Protein AF-A0A229H316-F1 (afdb_monomer_lite)

Foldseek 3Di:
DVVVVVVVVVCVVVVVVVVVVLVVLQVVLLVVLVVLVVVQCVVAVPHDRDQDLVNLVSLLVSVVSHDP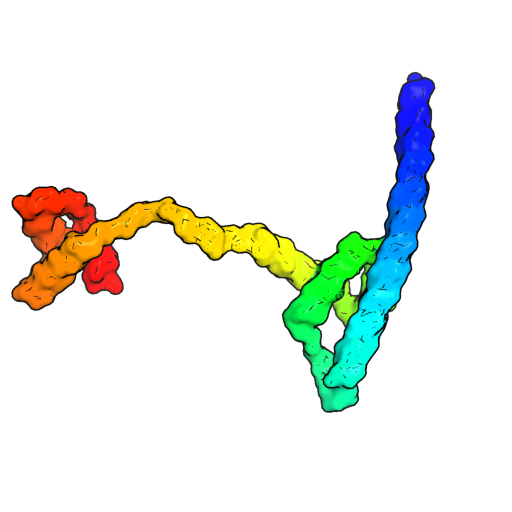VCCVVRHPDDPVSSVVSVVVVVCVVVPCVVVVPPDDPPPDPPVVLVVLVVCCVVCVPDQLVRSCVVCVVVVNNDDSVSSVVSVD

Sequence (152 aa):
MVVSLLYRMTRCLLSVPAVLLRRDTSKEAELLVLRHENAVLRRQLRGRVRYEPADRFWFASLSSLIPRRRWAKVFPITPSTLLAWHRRLVARRWDYSRRRRGPGRPPTQAAIKKLVLRLARENSRWGHRRIQGELARLGQPIAASTVWQILH

pLDDT: mean 81.48, std 11.04, range [54.44, 93.94]

Structure (mmCIF, N/CA/C/O backbone):
data_AF-A0A229H316-F1
#
_entry.id   AF-A0A229H316-F1
#
loop_
_atom_site.group_PDB
_atom_site.id
_atom_site.type_symbol
_atom_site.label_atom_id
_atom_site.label_alt_id
_atom_site.label_comp_id
_atom_site.label_asym_id
_atom_site.label_entity_id
_atom_site.label_seq_id
_atom_site.pdbx_PDB_ins_code
_atom_site.Cartn_x
_atom_site.Cartn_y
_atom_site.Cartn_z
_atom_site.occupancy
_atom_site.B_iso_or_equiv
_atom_site.auth_seq_id
_atom_site.auth_comp_id
_atom_site.auth_asym_id
_atom_site.auth_atom_id
_atom_site.pdbx_PDB_model_num
ATOM 1 N N . MET A 1 1 ? -22.997 0.561 -44.929 1.00 59.53 1 MET A N 1
ATOM 2 C CA . MET A 1 1 ? -21.579 0.125 -45.024 1.00 59.53 1 MET A CA 1
ATOM 3 C C . MET A 1 1 ? -20.573 1.281 -44.960 1.00 59.53 1 MET A C 1
ATOM 5 O O . MET A 1 1 ? -19.568 1.144 -44.273 1.00 59.53 1 MET A O 1
ATOM 9 N N . VAL A 1 2 ? -20.853 2.434 -45.582 1.00 61.44 2 VAL A N 1
ATOM 10 C CA . VAL A 1 2 ? -19.960 3.616 -45.622 1.00 61.44 2 VAL A CA 1
ATOM 11 C C . VAL A 1 2 ? -19.609 4.181 -44.232 1.00 61.44 2 VAL A C 1
ATOM 13 O O . VAL A 1 2 ? -18.447 4.459 -43.953 1.00 61.44 2 VAL A O 1
ATOM 16 N N . VAL A 1 3 ? -20.575 4.245 -43.309 1.00 63.94 3 VAL A N 1
ATOM 17 C CA . VAL A 1 3 ? -20.363 4.747 -41.933 1.00 63.94 3 VAL A CA 1
ATOM 18 C C . VAL A 1 3 ? -19.418 3.852 -41.114 1.00 63.94 3 VAL A C 1
ATOM 20 O O . VAL A 1 3 ? -18.607 4.344 -40.335 1.00 63.94 3 VAL A O 1
ATOM 23 N N . SER A 1 4 ? -19.455 2.533 -41.330 1.00 54.44 4 SER A N 1
ATOM 24 C CA . SER A 1 4 ? -18.565 1.581 -40.645 1.00 54.44 4 SER A CA 1
ATOM 25 C C . SER A 1 4 ? -17.122 1.683 -41.154 1.00 54.44 4 SER A C 1
ATOM 27 O O . SER A 1 4 ? -16.182 1.619 -40.363 1.00 54.44 4 SER A O 1
ATOM 29 N N . LEU A 1 5 ? -16.941 1.925 -42.457 1.00 74.06 5 LEU A N 1
ATOM 30 C CA . LEU A 1 5 ? -15.632 2.186 -43.060 1.00 74.06 5 LEU A CA 1
ATOM 31 C C . LEU A 1 5 ? -15.043 3.514 -42.570 1.00 74.06 5 LEU A C 1
ATOM 33 O O . LEU A 1 5 ? -13.890 3.534 -42.149 1.00 74.06 5 LEU A O 1
ATOM 37 N N . LEU A 1 6 ? -15.842 4.583 -42.519 1.00 76.31 6 LEU A N 1
ATOM 38 C CA . LEU A 1 6 ? -15.445 5.878 -41.950 1.00 76.31 6 LEU A CA 1
ATOM 39 C C . LEU A 1 6 ? -15.045 5.766 -40.474 1.00 76.31 6 LEU A C 1
ATOM 41 O O . LEU A 1 6 ? -14.011 6.296 -40.068 1.00 76.31 6 LEU A O 1
ATOM 45 N N . TYR A 1 7 ? -15.800 5.011 -39.675 1.00 74.56 7 TYR A N 1
ATOM 46 C CA . TYR A 1 7 ? -15.460 4.744 -38.277 1.00 74.56 7 TYR A CA 1
ATOM 47 C C . TYR A 1 7 ? -14.165 3.922 -38.133 1.00 74.56 7 TYR A C 1
ATOM 49 O O . TYR A 1 7 ? -13.325 4.197 -37.276 1.00 74.56 7 TYR A O 1
ATOM 57 N N . ARG A 1 8 ? -13.952 2.922 -38.997 1.00 72.19 8 ARG A N 1
ATOM 58 C CA . ARG A 1 8 ? -12.738 2.090 -38.974 1.00 72.19 8 ARG A CA 1
ATOM 59 C C . ARG A 1 8 ? -11.505 2.869 -39.435 1.00 72.19 8 ARG A C 1
ATOM 61 O O . ARG A 1 8 ? -10.444 2.706 -38.840 1.00 72.19 8 ARG A O 1
ATOM 68 N N . MET A 1 9 ? -11.657 3.746 -40.428 1.00 74.12 9 MET A N 1
ATOM 69 C CA . MET A 1 9 ? -10.598 4.630 -40.919 1.00 74.12 9 MET A CA 1
ATOM 70 C C . MET A 1 9 ? -10.224 5.681 -39.882 1.00 74.12 9 MET A C 1
ATOM 72 O O . MET A 1 9 ? -9.052 5.788 -39.546 1.00 74.12 9 MET A O 1
ATOM 76 N N . THR A 1 10 ? -11.196 6.377 -39.293 1.00 72.62 10 THR A N 1
ATOM 77 C CA . THR A 1 10 ? -10.937 7.354 -38.218 1.00 72.62 10 THR A CA 1
ATOM 78 C C . THR A 1 10 ? -10.281 6.696 -37.003 1.00 72.62 10 THR A C 1
ATOM 80 O O . THR A 1 10 ? -9.304 7.218 -36.469 1.00 72.62 10 THR A O 1
ATOM 83 N N . ARG A 1 11 ? -10.717 5.490 -36.617 1.00 70.38 11 ARG A N 1
ATOM 84 C CA . ARG A 1 11 ? -10.071 4.706 -35.556 1.00 70.38 11 ARG A CA 1
ATOM 85 C C . ARG A 1 11 ? -8.651 4.260 -35.924 1.00 70.38 11 ARG A C 1
ATOM 87 O O . ARG A 1 11 ? -7.777 4.316 -35.065 1.00 70.38 11 ARG A O 1
ATOM 94 N N . CYS A 1 12 ? -8.394 3.844 -37.166 1.00 66.88 12 CYS A N 1
ATOM 95 C CA . CYS A 1 12 ? -7.045 3.511 -37.639 1.00 66.88 12 CYS A CA 1
ATOM 96 C C . CYS A 1 12 ? -6.130 4.743 -37.631 1.00 66.88 12 CYS A C 1
ATOM 98 O O . CYS A 1 12 ? -5.054 4.685 -37.032 1.00 66.88 12 CYS A O 1
ATOM 100 N N . LEU A 1 13 ? -6.597 5.858 -38.196 1.00 67.19 13 LEU A N 1
ATOM 101 C CA . LEU A 1 13 ? -5.898 7.144 -38.248 1.00 67.19 13 LEU A CA 1
ATOM 102 C C . LEU A 1 13 ? -5.559 7.689 -36.856 1.00 67.19 13 LEU A C 1
ATOM 104 O O . LEU A 1 13 ? -4.469 8.215 -36.676 1.00 67.19 13 LEU A O 1
ATOM 108 N N . LEU A 1 14 ? -6.428 7.501 -35.857 1.00 60.66 14 LEU A N 1
ATOM 109 C CA . LEU A 1 14 ? -6.153 7.884 -34.464 1.00 60.66 14 LEU A CA 1
ATOM 110 C C . LEU A 1 14 ? -5.287 6.859 -33.710 1.00 60.66 14 LEU A C 1
ATOM 112 O O . LEU A 1 14 ? -4.520 7.222 -32.817 1.00 60.66 14 LEU A O 1
ATOM 116 N N . SER A 1 15 ? -5.372 5.571 -34.057 1.00 58.22 15 SER A N 1
ATOM 117 C CA . SER A 1 15 ? -4.625 4.510 -33.365 1.00 58.22 15 SER A CA 1
ATOM 118 C C . SER A 1 15 ? -3.130 4.497 -33.689 1.00 58.22 15 SER A C 1
ATOM 120 O O . SER A 1 15 ? -2.321 4.171 -32.821 1.00 58.22 15 SER A O 1
ATOM 122 N N . VAL A 1 16 ? -2.743 4.867 -34.912 1.00 59.66 16 VAL A N 1
ATOM 123 C CA . VAL A 1 16 ? -1.344 4.823 -35.363 1.00 59.66 16 VAL A CA 1
ATOM 124 C C . VAL A 1 16 ? -0.473 5.861 -34.628 1.00 59.66 16 VAL A C 1
ATOM 126 O O . VAL A 1 16 ? 0.551 5.455 -34.069 1.00 59.66 16 VAL A O 1
ATOM 129 N N . PRO A 1 17 ? -0.884 7.140 -34.485 1.00 57.59 17 PRO A N 1
ATOM 130 C CA . PRO A 1 17 ? -0.188 8.125 -33.657 1.00 57.59 17 PRO A CA 1
ATOM 131 C C . PRO A 1 17 ? -0.169 7.739 -32.177 1.00 57.59 17 PRO A C 1
ATOM 133 O O . PRO A 1 17 ? 0.876 7.817 -31.541 1.00 57.59 17 PRO A O 1
ATOM 136 N N . ALA A 1 18 ? -1.279 7.233 -31.626 1.00 56.78 18 ALA A N 1
ATOM 137 C CA . ALA A 1 18 ? -1.335 6.796 -30.228 1.00 56.78 18 ALA A CA 1
ATOM 138 C C . ALA A 1 18 ? -0.362 5.636 -29.932 1.00 56.78 18 ALA A C 1
ATOM 140 O O . ALA A 1 18 ? 0.192 5.541 -28.838 1.00 56.78 18 ALA A O 1
ATOM 141 N N . VAL A 1 19 ? -0.107 4.763 -30.912 1.00 59.59 19 VAL A N 1
ATOM 142 C CA . VAL A 1 19 ? 0.908 3.703 -30.817 1.00 59.59 19 VAL A CA 1
ATOM 143 C C . VAL A 1 19 ? 2.328 4.250 -31.015 1.00 59.59 19 VAL A C 1
ATOM 145 O O . VAL A 1 19 ? 3.253 3.714 -30.404 1.00 59.59 19 VAL A O 1
ATOM 148 N N . LEU A 1 20 ? 2.517 5.303 -31.815 1.00 57.56 20 LEU A N 1
ATOM 149 C CA . LEU A 1 20 ? 3.806 5.976 -32.043 1.00 57.56 20 LEU A CA 1
ATOM 150 C C . LEU A 1 20 ? 4.252 6.820 -30.836 1.00 57.56 20 LEU A C 1
ATOM 152 O O . LEU A 1 20 ? 5.361 6.617 -30.355 1.00 57.56 20 LEU A O 1
ATOM 156 N N . LEU A 1 21 ? 3.373 7.633 -30.244 1.00 55.47 21 LEU A N 1
ATOM 157 C CA . LEU A 1 21 ? 3.630 8.345 -28.979 1.00 55.47 21 LEU A CA 1
ATOM 158 C C . LEU A 1 21 ? 3.926 7.373 -27.822 1.00 55.47 21 LEU A C 1
ATOM 160 O O . LEU A 1 21 ? 4.749 7.633 -26.942 1.00 55.47 21 LEU A O 1
ATOM 164 N N . ARG A 1 22 ? 3.313 6.185 -27.853 1.00 58.75 22 ARG A N 1
ATOM 165 C CA . ARG A 1 22 ? 3.631 5.094 -26.924 1.00 58.75 22 ARG A CA 1
ATOM 166 C C . ARG A 1 22 ? 5.000 4.456 -27.186 1.00 58.75 22 ARG A C 1
ATOM 168 O O . ARG A 1 22 ? 5.559 3.837 -26.287 1.00 58.75 22 ARG A O 1
ATOM 175 N N . ARG A 1 23 ? 5.552 4.557 -28.403 1.00 61.72 23 ARG A N 1
ATOM 176 C CA . ARG A 1 23 ? 6.907 4.065 -28.710 1.00 61.72 23 ARG A CA 1
ATOM 177 C C . ARG A 1 23 ? 7.970 4.991 -28.139 1.00 61.72 23 ARG A C 1
ATOM 179 O O . ARG A 1 23 ? 8.926 4.459 -27.586 1.00 61.72 23 ARG A O 1
ATOM 186 N N . ASP A 1 24 ? 7.801 6.306 -28.233 1.00 64.69 24 ASP A N 1
ATOM 187 C CA . ASP A 1 24 ? 8.796 7.253 -27.710 1.00 64.69 24 ASP A CA 1
ATOM 188 C C . ASP A 1 24 ? 8.806 7.261 -26.181 1.00 64.69 24 ASP A C 1
ATOM 190 O O . ASP A 1 24 ? 9.850 7.021 -25.578 1.00 64.69 24 ASP A O 1
ATOM 194 N N . THR A 1 25 ? 7.630 7.303 -25.549 1.00 67.62 25 THR A N 1
ATOM 195 C CA . THR A 1 25 ? 7.514 7.114 -24.089 1.00 67.62 25 THR A CA 1
ATOM 196 C C . THR A 1 25 ? 8.010 5.740 -23.623 1.00 67.62 25 THR A C 1
ATOM 198 O O . THR A 1 25 ? 8.589 5.623 -22.546 1.00 67.62 25 THR A O 1
ATOM 201 N N . SER A 1 26 ? 7.847 4.681 -24.430 1.00 73.44 26 SER A N 1
ATOM 202 C CA . SER A 1 26 ? 8.411 3.361 -24.115 1.00 73.44 26 SER A CA 1
ATOM 203 C C . SER A 1 26 ? 9.934 3.329 -24.218 1.00 73.44 26 SER A C 1
ATOM 205 O O . SER A 1 26 ? 10.539 2.583 -23.452 1.00 73.44 26 SER A O 1
ATOM 207 N N . LYS A 1 27 ? 10.549 4.060 -25.156 1.00 78.25 27 LYS A N 1
ATOM 208 C CA . LYS A 1 27 ? 12.014 4.147 -25.281 1.00 78.25 27 LYS A CA 1
ATOM 209 C C . LYS A 1 27 ? 12.609 4.957 -24.132 1.00 78.25 27 LYS A C 1
ATOM 211 O O . LYS A 1 27 ? 13.608 4.548 -23.554 1.00 78.25 27 LYS A O 1
ATOM 216 N N . GLU A 1 28 ? 11.975 6.067 -23.764 1.00 83.12 28 GLU A N 1
ATOM 217 C CA . GLU A 1 28 ? 12.382 6.865 -22.604 1.00 83.12 28 GLU A CA 1
ATOM 218 C C . GLU A 1 28 ? 12.229 6.077 -21.300 1.00 83.12 28 GLU A C 1
ATOM 220 O O . GLU A 1 28 ? 13.141 6.059 -20.476 1.00 83.12 28 GLU A O 1
ATOM 225 N N . ALA A 1 29 ? 11.117 5.354 -21.134 1.00 83.88 29 ALA A N 1
ATOM 226 C CA . ALA A 1 29 ? 10.921 4.477 -19.985 1.00 83.88 29 ALA A CA 1
ATOM 227 C C . ALA A 1 29 ? 11.976 3.363 -19.933 1.00 83.88 29 ALA A C 1
ATOM 229 O O . ALA A 1 29 ? 12.489 3.065 -18.860 1.00 83.88 29 ALA A O 1
ATOM 230 N N . GLU A 1 30 ? 12.330 2.773 -21.075 1.00 85.88 30 GLU A N 1
ATOM 231 C CA . GLU A 1 30 ? 13.400 1.776 -21.185 1.00 85.88 30 GLU A CA 1
ATOM 232 C C . GLU A 1 30 ? 14.760 2.363 -20.775 1.00 85.88 30 GLU A C 1
ATOM 234 O O . GLU A 1 30 ? 15.446 1.781 -19.936 1.00 85.88 30 GLU A O 1
ATOM 239 N N . LEU A 1 31 ? 15.103 3.565 -21.246 1.00 86.88 31 LEU A N 1
ATOM 240 C CA . LEU A 1 31 ? 16.311 4.276 -20.819 1.00 86.88 31 LEU A CA 1
ATOM 241 C C . LEU A 1 31 ? 16.326 4.538 -19.303 1.00 86.88 31 LEU A C 1
ATOM 243 O O . LEU A 1 31 ? 17.362 4.369 -18.658 1.00 86.88 31 LEU A O 1
ATOM 247 N N . LEU A 1 32 ? 15.192 4.937 -18.722 1.00 88.25 32 LEU A N 1
ATOM 248 C CA . LEU A 1 32 ? 15.066 5.156 -17.279 1.00 88.25 32 LEU A CA 1
ATOM 249 C C . LEU A 1 32 ? 15.230 3.858 -16.482 1.00 88.25 32 LEU A C 1
ATOM 251 O O . LEU A 1 32 ? 15.913 3.870 -15.458 1.00 88.25 32 LEU A O 1
ATOM 255 N N . VAL A 1 33 ? 14.658 2.744 -16.956 1.00 88.00 33 VAL A N 1
ATOM 256 C CA . VAL A 1 33 ? 14.844 1.420 -16.339 1.00 88.00 33 VAL A CA 1
ATOM 257 C C . VAL A 1 33 ? 16.324 1.052 -16.328 1.00 88.00 33 VAL A C 1
ATOM 259 O O . VAL A 1 33 ? 16.851 0.730 -15.266 1.00 88.00 33 VAL A O 1
ATOM 262 N N . LEU A 1 34 ? 17.007 1.177 -17.468 1.00 87.44 34 LEU A N 1
ATOM 263 C CA . LEU A 1 34 ? 18.422 0.822 -17.596 1.00 87.44 34 LEU A CA 1
ATOM 264 C C . LEU A 1 34 ? 19.332 1.725 -16.751 1.00 87.44 34 LEU A C 1
ATOM 266 O O . LEU A 1 34 ? 20.274 1.249 -16.120 1.00 87.44 34 LEU A O 1
ATOM 270 N N . ARG A 1 35 ? 19.046 3.032 -16.681 1.00 89.25 35 ARG A N 1
ATOM 271 C CA . ARG A 1 35 ? 19.773 3.958 -15.793 1.00 89.25 35 ARG A CA 1
ATOM 272 C C . ARG A 1 35 ? 19.584 3.596 -14.326 1.00 89.25 35 ARG A C 1
ATOM 274 O O . ARG A 1 35 ? 20.547 3.624 -13.562 1.00 89.25 35 ARG A O 1
ATOM 281 N N . HIS A 1 36 ? 18.358 3.257 -13.937 1.00 89.00 36 HIS A N 1
ATOM 282 C CA . HIS A 1 36 ? 18.052 2.875 -12.568 1.00 89.00 36 HIS A CA 1
ATOM 283 C C . HIS A 1 36 ? 18.701 1.536 -12.198 1.00 89.00 36 HIS A C 1
ATOM 285 O O . HIS A 1 36 ? 19.298 1.420 -11.132 1.00 89.00 36 HIS A O 1
ATOM 291 N N . GLU A 1 37 ? 18.684 0.558 -13.103 1.00 88.31 37 GLU A N 1
ATOM 292 C CA . GLU A 1 37 ? 19.421 -0.696 -12.948 1.00 88.31 37 GLU A CA 1
ATOM 293 C C . GLU A 1 37 ? 20.923 -0.447 -12.776 1.00 88.31 37 GLU A C 1
ATOM 295 O O . GLU A 1 37 ? 21.518 -0.944 -11.822 1.00 88.31 37 GLU A O 1
ATOM 300 N N . ASN A 1 38 ? 21.527 0.392 -13.623 1.00 88.94 38 ASN A N 1
ATOM 301 C CA . ASN A 1 38 ? 22.944 0.737 -13.508 1.00 88.94 38 ASN A CA 1
ATOM 302 C C . ASN A 1 38 ? 23.256 1.395 -12.153 1.00 88.94 38 ASN A C 1
ATOM 304 O O . ASN A 1 38 ? 24.257 1.065 -11.522 1.00 88.94 38 ASN A O 1
ATOM 308 N N . ALA A 1 39 ? 22.375 2.270 -11.657 1.00 88.12 39 ALA A N 1
ATOM 309 C CA . ALA A 1 39 ? 22.513 2.877 -10.335 1.00 88.12 39 ALA A CA 1
ATOM 310 C C . ALA A 1 39 ? 22.423 1.840 -9.198 1.00 88.12 39 ALA A C 1
ATOM 312 O O . ALA A 1 39 ? 23.246 1.865 -8.281 1.00 88.12 39 ALA A O 1
ATOM 313 N N . VAL A 1 40 ? 21.474 0.899 -9.269 1.00 86.81 40 VAL A N 1
ATOM 314 C CA . VAL A 1 40 ? 21.333 -0.192 -8.288 1.00 86.81 40 VAL A CA 1
ATOM 315 C C . VAL A 1 40 ? 22.566 -1.098 -8.298 1.00 86.81 40 VAL A C 1
ATOM 317 O O . VAL A 1 40 ? 23.093 -1.414 -7.230 1.00 86.81 40 VAL A O 1
ATOM 320 N N . LEU A 1 41 ? 23.063 -1.464 -9.483 1.00 85.12 41 LEU A N 1
ATOM 321 C CA . LEU A 1 41 ? 24.259 -2.292 -9.644 1.00 85.12 41 LEU A CA 1
ATOM 322 C C . LEU A 1 41 ? 25.514 -1.582 -9.126 1.00 85.12 41 LEU A C 1
ATOM 324 O O . LEU A 1 41 ? 26.266 -2.173 -8.355 1.00 85.12 41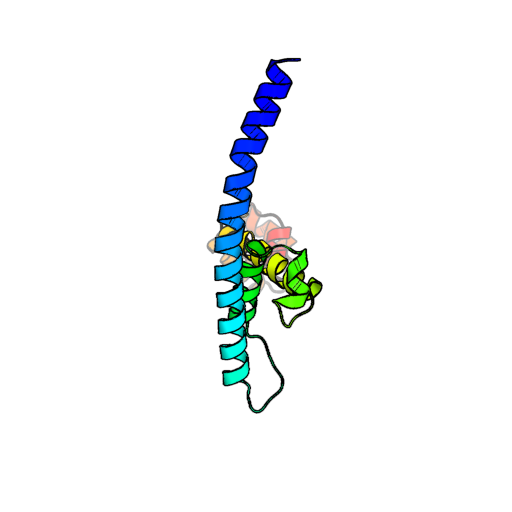 LEU A O 1
ATOM 328 N N . ARG A 1 42 ? 25.704 -0.296 -9.454 1.00 85.56 42 ARG A N 1
ATOM 329 C CA . ARG A 1 42 ? 26.811 0.524 -8.926 1.00 85.56 42 ARG A CA 1
ATOM 330 C C . ARG A 1 42 ? 26.776 0.637 -7.403 1.00 85.56 42 ARG A C 1
ATOM 332 O O . ARG A 1 42 ? 27.820 0.605 -6.762 1.00 85.56 42 ARG A O 1
ATOM 339 N N . ARG A 1 43 ? 25.584 0.725 -6.807 1.00 84.75 43 ARG A N 1
ATOM 340 C CA . ARG A 1 43 ? 25.417 0.750 -5.346 1.00 84.75 43 ARG A CA 1
ATOM 341 C C . ARG A 1 43 ? 25.771 -0.589 -4.687 1.00 84.75 43 ARG A C 1
ATOM 343 O O . ARG A 1 43 ? 26.119 -0.610 -3.512 1.00 84.75 43 ARG A O 1
ATOM 350 N N . GLN A 1 44 ? 25.667 -1.703 -5.412 1.00 81.38 44 GLN A N 1
ATOM 351 C CA . GLN A 1 44 ? 25.743 -3.061 -4.855 1.00 81.38 44 GLN A CA 1
ATOM 352 C C . GLN A 1 44 ? 26.911 -3.890 -5.411 1.00 81.38 44 GLN A C 1
ATOM 354 O O . GLN A 1 44 ? 26.909 -5.110 -5.276 1.00 81.38 44 GLN A O 1
ATOM 359 N N . LEU A 1 45 ? 27.948 -3.227 -5.941 1.00 74.88 45 LEU A N 1
ATOM 360 C CA . LEU A 1 45 ? 29.140 -3.825 -6.571 1.00 74.88 45 LEU A CA 1
ATOM 361 C C . LEU A 1 45 ? 29.841 -4.927 -5.754 1.00 74.88 45 LEU A C 1
ATOM 363 O O . LEU A 1 45 ? 30.569 -5.731 -6.325 1.00 74.88 45 LEU A O 1
ATOM 367 N N . ARG A 1 46 ? 29.656 -4.964 -4.429 1.00 64.44 46 ARG A N 1
ATOM 368 C CA . ARG A 1 46 ? 30.333 -5.903 -3.517 1.00 64.44 46 ARG A CA 1
ATOM 369 C C . ARG A 1 46 ? 29.411 -6.962 -2.894 1.00 64.44 46 ARG A C 1
ATOM 371 O O . ARG A 1 46 ? 29.847 -7.670 -1.994 1.00 64.44 46 ARG A O 1
ATOM 378 N N . GLY A 1 47 ? 28.144 -7.075 -3.310 1.00 73.56 47 GLY A N 1
ATOM 379 C CA . GLY A 1 47 ? 27.193 -7.981 -2.651 1.00 73.56 47 GLY A CA 1
ATOM 380 C C . GLY A 1 47 ? 26.013 -8.444 -3.506 1.00 73.56 47 GLY A C 1
ATOM 381 O O . GLY A 1 47 ? 25.875 -8.104 -4.676 1.00 73.56 47 GLY A O 1
ATOM 382 N N . ARG A 1 48 ? 25.132 -9.254 -2.903 1.00 77.06 48 ARG A N 1
ATOM 383 C CA . ARG A 1 48 ? 23.915 -9.760 -3.560 1.00 77.06 48 ARG A CA 1
ATOM 384 C C . ARG A 1 48 ? 22.965 -8.606 -3.885 1.00 77.06 48 ARG A C 1
ATOM 386 O O . ARG A 1 48 ? 22.630 -7.830 -2.991 1.00 77.06 48 ARG A O 1
ATOM 393 N N . VAL A 1 49 ? 22.460 -8.568 -5.121 1.00 77.50 49 VAL A N 1
ATOM 394 C CA . VAL A 1 49 ? 21.518 -7.532 -5.567 1.00 77.50 49 VAL A CA 1
ATOM 395 C C . VAL A 1 49 ? 20.232 -7.585 -4.731 1.00 77.50 49 VAL A C 1
ATOM 397 O O . VAL A 1 49 ? 19.493 -8.574 -4.755 1.00 77.50 49 VAL A O 1
ATOM 400 N N . ARG A 1 50 ? 19.965 -6.529 -3.958 1.00 82.19 50 ARG A N 1
ATOM 401 C CA . ARG A 1 50 ? 18.774 -6.366 -3.113 1.00 82.19 50 ARG A CA 1
ATOM 402 C C . ARG A 1 50 ? 18.026 -5.106 -3.530 1.00 82.19 50 ARG A C 1
ATOM 404 O O . ARG A 1 50 ? 18.462 -4.000 -3.236 1.00 82.19 50 ARG A O 1
ATOM 411 N N . TYR A 1 51 ? 16.867 -5.276 -4.158 1.00 83.94 51 TYR A N 1
ATOM 412 C CA . TYR A 1 51 ? 16.004 -4.154 -4.528 1.00 83.94 51 TYR A CA 1
ATOM 413 C C . TYR A 1 51 ? 15.318 -3.556 -3.297 1.00 83.94 51 TYR A C 1
ATOM 415 O O . TYR A 1 51 ? 14.526 -4.244 -2.630 1.00 83.94 51 TYR A O 1
ATOM 423 N N . GLU A 1 52 ? 15.592 -2.284 -3.025 1.00 86.38 52 GLU A N 1
ATOM 424 C CA . GLU A 1 52 ? 14.950 -1.496 -1.977 1.00 86.38 52 GLU A CA 1
ATOM 425 C C . GLU A 1 52 ? 13.497 -1.158 -2.349 1.00 86.38 52 GLU A C 1
ATOM 427 O O . GLU A 1 52 ? 13.108 -1.248 -3.516 1.00 86.38 52 GLU A O 1
ATOM 432 N N . PRO A 1 53 ? 12.643 -0.765 -1.384 1.00 86.12 53 PRO A N 1
ATOM 433 C CA . PRO A 1 53 ? 11.264 -0.377 -1.677 1.00 86.12 53 PRO A CA 1
ATOM 434 C C . PRO A 1 53 ? 11.138 0.727 -2.739 1.00 86.12 53 PRO A C 1
ATOM 436 O O . PRO A 1 53 ? 10.190 0.689 -3.522 1.00 86.12 53 PRO A O 1
ATOM 439 N N . ALA A 1 54 ? 12.093 1.664 -2.784 1.00 86.12 54 ALA A N 1
ATOM 440 C CA . ALA A 1 54 ? 12.157 2.714 -3.799 1.00 86.12 54 ALA A CA 1
ATOM 441 C C . ALA A 1 54 ? 12.427 2.138 -5.198 1.00 86.12 54 ALA A C 1
ATOM 443 O O . ALA A 1 54 ? 11.721 2.476 -6.146 1.00 86.12 54 ALA A O 1
ATOM 444 N N . ASP A 1 55 ? 13.360 1.193 -5.319 1.00 88.00 55 ASP A N 1
ATOM 445 C CA . ASP A 1 55 ? 13.679 0.567 -6.605 1.00 88.00 55 ASP A CA 1
ATOM 446 C C . ASP A 1 55 ? 12.487 -0.230 -7.144 1.00 88.00 55 ASP A C 1
ATOM 448 O O . ASP A 1 55 ? 12.104 -0.141 -8.312 1.00 88.00 55 ASP A O 1
ATOM 452 N N . ARG A 1 56 ? 11.815 -0.968 -6.250 1.00 90.06 56 ARG A N 1
ATOM 453 C CA . ARG A 1 56 ? 10.591 -1.714 -6.581 1.00 90.06 56 ARG A CA 1
ATOM 454 C C . ARG A 1 56 ? 9.480 -0.789 -7.063 1.00 90.06 56 ARG A C 1
ATOM 456 O O . ARG A 1 56 ? 8.707 -1.181 -7.936 1.00 90.06 56 ARG A O 1
ATOM 463 N N . PHE A 1 57 ? 9.389 0.411 -6.487 1.00 87.50 57 PHE A N 1
ATOM 464 C CA . PHE A 1 57 ? 8.439 1.435 -6.905 1.00 87.5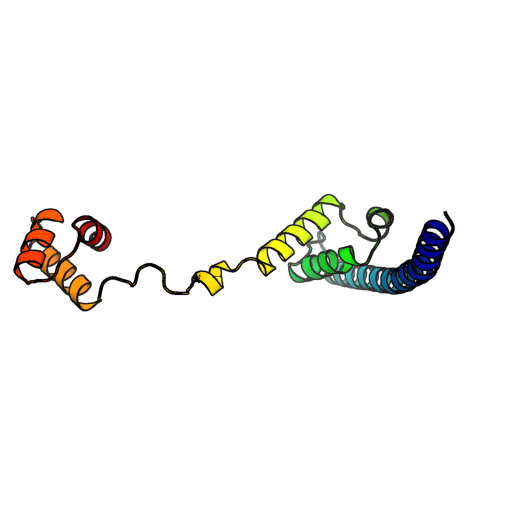0 57 PHE A CA 1
ATOM 465 C C . PHE A 1 57 ? 8.741 1.952 -8.314 1.00 87.50 57 PHE A C 1
ATOM 467 O O . PHE A 1 57 ? 7.831 1.998 -9.147 1.00 87.50 57 PHE A O 1
ATOM 474 N N . TRP A 1 58 ? 10.005 2.269 -8.603 1.00 87.31 58 TRP A N 1
ATOM 475 C CA . TRP A 1 58 ? 10.436 2.731 -9.922 1.00 87.31 58 TRP A CA 1
ATOM 476 C C . TRP A 1 58 ? 10.181 1.691 -11.010 1.00 87.31 58 TRP A C 1
ATOM 478 O O . TRP A 1 58 ? 9.493 1.989 -11.988 1.00 87.31 58 TRP A O 1
ATOM 488 N N . PHE A 1 59 ? 10.629 0.447 -10.813 1.00 88.94 59 PHE A N 1
ATOM 489 C CA . PHE A 1 59 ? 10.406 -0.616 -11.795 1.00 88.94 59 PHE A CA 1
ATOM 490 C C . PHE A 1 59 ? 8.917 -0.885 -12.028 1.00 88.94 59 PHE A C 1
ATOM 492 O O . PHE A 1 59 ? 8.471 -0.972 -13.173 1.00 88.94 59 PHE A O 1
ATOM 499 N N . ALA A 1 60 ? 8.119 -0.973 -10.961 1.00 88.50 60 ALA A N 1
ATOM 500 C CA . ALA A 1 60 ? 6.687 -1.218 -11.094 1.00 88.50 60 ALA A CA 1
ATOM 501 C C . ALA A 1 60 ? 5.955 -0.065 -11.802 1.00 88.50 60 ALA A C 1
ATOM 503 O O . ALA A 1 60 ? 5.044 -0.330 -12.585 1.00 88.50 60 ALA A O 1
ATOM 504 N N . SER A 1 61 ? 6.366 1.188 -11.593 1.00 86.19 61 SER A N 1
ATOM 505 C CA . SE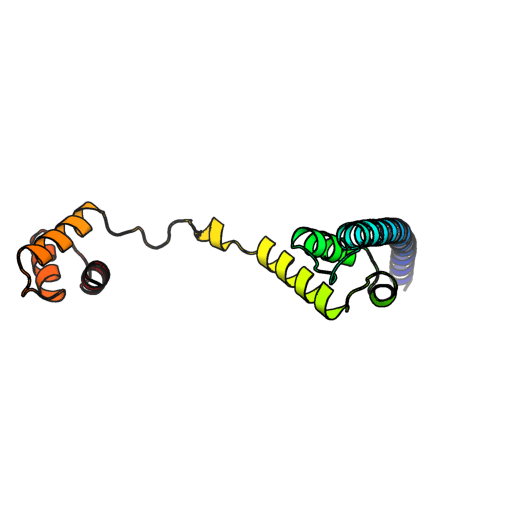R A 1 61 ? 5.782 2.347 -12.281 1.00 86.19 61 SER A CA 1
ATOM 506 C C . SER A 1 61 ? 6.120 2.342 -13.776 1.00 86.19 61 SER A C 1
ATOM 508 O O . SER A 1 61 ? 5.222 2.422 -14.618 1.00 86.19 61 SER A O 1
ATOM 510 N N . LEU A 1 62 ? 7.398 2.138 -14.115 1.00 85.62 62 LEU A N 1
ATOM 511 C CA . LEU A 1 62 ? 7.885 2.096 -15.500 1.00 85.62 62 LEU A CA 1
ATOM 512 C C . LEU A 1 62 ? 7.340 0.890 -16.283 1.00 85.62 62 LEU A C 1
ATOM 514 O O . LEU A 1 62 ? 7.161 0.970 -17.498 1.00 85.62 62 LEU A O 1
ATOM 518 N N . SER A 1 63 ? 6.974 -0.201 -15.599 1.00 85.31 63 SER A N 1
ATOM 519 C CA . SER A 1 63 ? 6.351 -1.374 -16.230 1.00 85.31 63 SER A CA 1
ATOM 520 C C . SER A 1 63 ? 5.054 -1.055 -16.986 1.00 85.31 63 SER A C 1
ATOM 522 O O . SER A 1 63 ? 4.741 -1.721 -17.972 1.00 85.31 63 SER A O 1
ATOM 524 N N . SER A 1 64 ? 4.317 -0.017 -16.572 1.00 82.38 64 SER A N 1
ATOM 525 C CA . SER A 1 64 ? 3.068 0.406 -17.224 1.00 82.38 64 SER A CA 1
ATOM 526 C C . SER A 1 64 ? 3.288 1.070 -18.593 1.00 82.38 64 SER A C 1
ATOM 528 O O . SER A 1 64 ? 2.419 0.993 -19.468 1.00 82.38 64 SER A O 1
ATOM 530 N N . LEU A 1 65 ? 4.466 1.671 -18.795 1.00 82.44 65 LEU A N 1
ATOM 531 C CA . LEU A 1 65 ? 4.842 2.412 -20.003 1.00 82.44 65 LEU A CA 1
ATOM 532 C C . LEU A 1 65 ? 5.485 1.510 -21.064 1.00 82.44 65 LEU A C 1
ATOM 534 O O . LEU A 1 65 ? 5.458 1.823 -22.254 1.00 82.44 65 LEU A O 1
ATOM 538 N N . ILE A 1 66 ? 6.014 0.355 -20.653 1.00 83.44 66 ILE A N 1
ATOM 539 C CA . ILE A 1 66 ? 6.726 -0.575 -21.530 1.00 83.44 66 ILE A CA 1
ATOM 540 C C . ILE A 1 66 ? 5.796 -1.726 -21.952 1.00 83.44 66 ILE A C 1
ATOM 542 O O . ILE A 1 66 ? 5.178 -2.371 -21.100 1.00 83.44 66 ILE A O 1
ATOM 546 N N . PRO A 1 67 ? 5.700 -2.065 -23.253 1.00 83.31 67 PRO A N 1
ATOM 547 C CA . PRO A 1 67 ? 4.935 -3.221 -23.712 1.00 83.31 67 PRO A CA 1
ATOM 548 C C . PRO A 1 67 ? 5.415 -4.537 -23.078 1.00 83.31 67 PRO A C 1
ATOM 550 O O . PRO A 1 67 ? 6.605 -4.845 -23.120 1.00 83.31 67 PRO A O 1
ATOM 553 N N . ARG A 1 68 ? 4.478 -5.375 -22.604 1.00 83.25 68 ARG A N 1
ATOM 554 C CA . ARG A 1 68 ? 4.764 -6.664 -21.930 1.00 83.25 68 ARG A CA 1
ATOM 555 C C . ARG A 1 68 ? 5.735 -7.576 -22.684 1.00 83.25 68 ARG A C 1
ATOM 557 O O . ARG A 1 68 ? 6.576 -8.218 -22.069 1.00 83.25 68 ARG A O 1
ATOM 564 N N . ARG A 1 69 ? 5.670 -7.579 -24.020 1.00 84.31 69 ARG A N 1
ATOM 565 C CA . ARG A 1 69 ? 6.573 -8.345 -24.901 1.00 84.31 69 ARG A CA 1
ATOM 566 C C . ARG A 1 69 ? 8.061 -8.014 -24.724 1.00 84.31 69 ARG A C 1
ATOM 568 O O . ARG A 1 69 ? 8.901 -8.835 -25.061 1.00 84.31 69 ARG A O 1
ATOM 575 N N . ARG A 1 70 ? 8.396 -6.815 -24.234 1.00 83.69 70 ARG A N 1
ATOM 576 C CA . ARG A 1 70 ? 9.785 -6.381 -24.012 1.00 83.69 70 ARG A CA 1
ATOM 577 C C . ARG A 1 70 ? 10.249 -6.564 -22.574 1.00 83.69 70 ARG A C 1
ATOM 579 O O . ARG A 1 70 ? 11.427 -6.380 -22.309 1.00 83.69 70 ARG A O 1
ATOM 586 N N . TRP A 1 71 ? 9.364 -6.936 -21.650 1.00 86.81 71 TRP A N 1
ATOM 587 C CA . TRP A 1 71 ? 9.720 -6.977 -20.233 1.00 86.81 71 TRP A CA 1
ATOM 588 C C . TRP A 1 71 ? 10.877 -7.931 -19.940 1.00 86.81 71 TRP A C 1
ATOM 590 O O . TRP A 1 71 ? 11.758 -7.573 -19.174 1.00 86.81 71 TRP A O 1
ATOM 600 N N . ALA A 1 72 ? 10.916 -9.086 -20.610 1.00 85.06 72 ALA A N 1
ATOM 601 C CA . ALA A 1 72 ? 12.001 -10.055 -20.467 1.00 85.06 72 ALA A CA 1
ATOM 602 C C . ALA A 1 72 ? 13.367 -9.544 -20.964 1.00 85.06 72 ALA A C 1
ATOM 604 O O . ALA A 1 72 ? 14.386 -10.104 -20.587 1.00 85.06 72 ALA A O 1
ATOM 605 N N . LYS A 1 73 ? 13.390 -8.514 -21.822 1.00 85.62 73 LYS A N 1
ATOM 606 C CA . LYS A 1 73 ? 14.626 -7.911 -22.344 1.00 85.62 73 LYS A CA 1
ATOM 607 C C . LYS A 1 73 ? 15.068 -6.686 -21.546 1.00 85.62 73 LYS A C 1
ATOM 609 O O . LYS A 1 73 ? 16.255 -6.423 -21.465 1.00 85.62 73 LYS A O 1
ATOM 614 N N . VAL A 1 74 ? 14.109 -5.927 -21.016 1.00 85.25 74 VAL A N 1
ATOM 615 C CA . VAL A 1 74 ? 14.363 -4.617 -20.398 1.00 85.25 74 VAL A CA 1
ATOM 616 C C . VAL A 1 74 ? 14.527 -4.705 -18.885 1.00 85.25 74 VAL A C 1
ATOM 618 O O . VAL A 1 74 ? 15.251 -3.903 -18.311 1.00 85.25 74 VAL A O 1
ATOM 621 N N . PHE A 1 75 ? 13.844 -5.640 -18.222 1.00 86.44 75 PHE A N 1
ATOM 622 C CA . PHE A 1 75 ? 13.932 -5.769 -16.772 1.00 86.44 75 PHE A CA 1
ATOM 623 C C . PHE A 1 75 ? 14.840 -6.941 -16.381 1.00 86.44 75 PHE A C 1
ATOM 625 O O . PHE A 1 75 ? 14.645 -8.045 -16.890 1.00 86.44 75 PHE A O 1
ATOM 632 N N . PRO A 1 76 ? 15.728 -6.764 -15.386 1.00 84.12 76 PRO A N 1
ATOM 633 C CA . PRO A 1 76 ? 16.578 -7.837 -14.857 1.00 84.12 76 PRO A CA 1
ATOM 634 C C . PRO A 1 76 ? 15.816 -8.838 -13.971 1.00 84.12 76 PRO A C 1
ATOM 636 O O . PRO A 1 76 ? 16.389 -9.775 -13.419 1.00 84.12 76 PRO A O 1
ATOM 639 N N . ILE A 1 77 ? 14.516 -8.618 -13.770 1.00 85.88 77 ILE A N 1
ATOM 640 C CA . ILE A 1 77 ? 13.652 -9.384 -12.874 1.00 85.88 77 ILE A CA 1
ATOM 641 C C . ILE A 1 77 ? 12.530 -10.071 -13.639 1.00 85.88 77 ILE A C 1
ATOM 643 O O . ILE A 1 77 ? 12.026 -9.577 -14.647 1.00 85.88 77 ILE A O 1
ATOM 647 N N . THR A 1 78 ? 12.068 -11.194 -13.095 1.00 88.94 78 THR A N 1
ATOM 648 C CA . THR A 1 78 ? 10.962 -11.950 -13.675 1.00 88.94 78 THR A CA 1
ATOM 649 C C . THR A 1 78 ? 9.689 -11.090 -13.765 1.00 88.94 78 THR A C 1
ATOM 651 O O . THR A 1 78 ? 9.314 -10.441 -12.778 1.00 88.94 78 THR A O 1
ATOM 654 N N . PRO A 1 79 ? 8.954 -11.136 -14.894 1.00 87.56 79 PRO A N 1
ATOM 655 C CA . PRO A 1 79 ? 7.669 -10.451 -15.062 1.00 87.56 79 PRO A CA 1
ATOM 656 C C . PRO A 1 79 ? 6.659 -10.688 -13.928 1.00 87.56 79 PRO A C 1
ATOM 658 O O . PRO A 1 79 ? 5.908 -9.785 -13.561 1.00 87.56 79 PRO A O 1
ATOM 661 N N . SER A 1 80 ? 6.647 -11.888 -13.341 1.00 89.38 80 SER A N 1
ATOM 662 C CA . SER A 1 80 ? 5.777 -12.244 -12.212 1.00 89.38 80 SER A CA 1
ATOM 663 C C . SER A 1 80 ? 6.065 -11.403 -10.963 1.00 89.38 80 SER A C 1
ATOM 665 O O . SER A 1 80 ? 5.135 -10.910 -10.318 1.00 89.38 80 SER A O 1
ATOM 667 N N . THR A 1 81 ? 7.344 -11.178 -10.655 1.00 90.12 81 THR A N 1
ATOM 668 C CA . THR A 1 81 ? 7.813 -10.348 -9.538 1.00 90.12 81 THR A CA 1
ATOM 669 C C . THR A 1 81 ? 7.441 -8.884 -9.748 1.00 90.12 81 THR A C 1
ATOM 671 O O . THR A 1 81 ? 6.917 -8.240 -8.837 1.00 90.12 81 THR A O 1
ATOM 674 N N . LEU A 1 82 ? 7.621 -8.381 -10.972 1.00 89.81 82 LEU A N 1
ATOM 675 C CA . LEU A 1 82 ? 7.240 -7.021 -11.353 1.00 89.81 82 LEU A CA 1
ATOM 676 C C . LEU A 1 82 ? 5.731 -6.789 -11.172 1.00 89.81 82 LEU A C 1
ATOM 678 O O . LEU A 1 82 ? 5.310 -5.806 -10.561 1.00 89.81 82 LEU A O 1
ATOM 682 N N . LEU A 1 83 ? 4.905 -7.748 -11.607 1.00 90.06 83 LEU A N 1
ATOM 683 C CA . LEU A 1 83 ? 3.454 -7.715 -11.399 1.00 90.06 83 LEU A CA 1
ATOM 684 C C . LEU A 1 83 ? 3.065 -7.813 -9.923 1.00 90.06 83 LEU A C 1
ATOM 686 O O . LEU A 1 83 ? 2.073 -7.211 -9.509 1.00 90.06 83 LEU A O 1
ATOM 690 N N . ALA A 1 84 ? 3.798 -8.582 -9.117 1.00 90.94 84 ALA A N 1
ATOM 691 C CA . ALA A 1 84 ? 3.567 -8.645 -7.678 1.00 90.94 84 ALA A CA 1
ATOM 692 C C . ALA A 1 84 ? 3.839 -7.286 -7.013 1.00 90.94 84 ALA A C 1
ATOM 694 O O . ALA A 1 84 ? 3.051 -6.847 -6.174 1.00 90.94 84 ALA A O 1
ATOM 695 N N . TRP A 1 85 ? 4.903 -6.584 -7.411 1.00 91.81 85 TRP A N 1
ATOM 696 C CA . TRP A 1 85 ? 5.189 -5.233 -6.922 1.00 91.81 85 TRP A CA 1
ATOM 697 C C . TRP A 1 85 ? 4.143 -4.223 -7.388 1.00 91.81 85 TRP A C 1
ATOM 699 O O . TRP A 1 85 ? 3.612 -3.491 -6.557 1.00 91.81 85 TRP A O 1
ATOM 709 N N . HIS A 1 86 ? 3.763 -4.251 -8.667 1.00 87.75 86 HIS A N 1
ATOM 710 C CA . HIS A 1 86 ? 2.702 -3.395 -9.199 1.00 87.75 86 HIS A CA 1
ATOM 711 C C . HIS A 1 86 ? 1.380 -3.591 -8.443 1.00 87.75 86 HIS A C 1
ATOM 713 O O . HIS A 1 86 ? 0.783 -2.622 -7.978 1.00 87.75 86 HIS A O 1
ATOM 719 N N . ARG A 1 87 ? 0.949 -4.842 -8.222 1.00 88.31 87 ARG A N 1
ATOM 720 C CA . ARG A 1 87 ? -0.256 -5.145 -7.427 1.00 88.31 87 ARG A CA 1
ATOM 721 C C . ARG A 1 87 ? -0.165 -4.599 -6.004 1.00 88.31 87 ARG A C 1
ATOM 723 O O . ARG A 1 87 ? -1.139 -4.037 -5.521 1.00 88.31 87 ARG A O 1
ATOM 730 N N . ARG A 1 88 ? 0.995 -4.711 -5.346 1.00 88.44 88 ARG A N 1
ATOM 731 C CA . ARG A 1 88 ? 1.207 -4.140 -4.003 1.00 88.44 88 ARG A CA 1
ATOM 732 C C . ARG A 1 88 ? 1.113 -2.615 -3.999 1.00 88.44 88 ARG A C 1
ATOM 734 O O . ARG A 1 88 ? 0.568 -2.059 -3.053 1.00 88.44 88 ARG A O 1
ATOM 741 N N . LEU A 1 89 ? 1.618 -1.936 -5.028 1.00 85.12 89 LEU A N 1
ATOM 742 C CA . LEU A 1 89 ? 1.505 -0.479 -5.143 1.00 85.12 89 LEU A CA 1
ATOM 743 C C . LEU A 1 89 ? 0.068 -0.033 -5.382 1.00 85.12 89 LEU A C 1
ATOM 745 O O . LEU A 1 89 ? -0.402 0.883 -4.714 1.00 85.12 89 LEU A O 1
ATOM 749 N N . VAL A 1 90 ? -0.639 -0.711 -6.285 1.00 85.50 90 VAL A N 1
ATOM 750 C CA . VAL A 1 90 ? -2.065 -0.469 -6.521 1.00 85.50 90 VAL A CA 1
ATOM 751 C C . VAL A 1 90 ? -2.849 -0.699 -5.231 1.00 85.50 90 VAL A C 1
ATOM 753 O O . VAL A 1 90 ? -3.595 0.181 -4.817 1.00 85.50 90 VAL A O 1
ATOM 756 N N . ALA A 1 91 ? -2.616 -1.817 -4.540 1.00 86.00 91 ALA A N 1
ATOM 757 C CA . ALA A 1 91 ? -3.255 -2.105 -3.261 1.00 86.00 91 ALA A CA 1
ATOM 758 C C . ALA A 1 91 ? -2.989 -1.003 -2.228 1.00 86.00 91 ALA A C 1
ATOM 760 O O . ALA A 1 91 ? -3.927 -0.559 -1.590 1.00 86.00 91 ALA A O 1
ATOM 761 N N . ARG A 1 92 ? -1.752 -0.496 -2.114 1.00 81.25 92 ARG A N 1
ATOM 762 C CA . ARG A 1 92 ? -1.413 0.626 -1.217 1.00 81.25 92 ARG A CA 1
ATOM 763 C C . ARG A 1 92 ? -2.078 1.944 -1.610 1.00 81.25 92 ARG A C 1
ATOM 765 O O . ARG A 1 92 ? -2.448 2.714 -0.734 1.00 81.25 92 ARG A O 1
ATOM 772 N N . ARG A 1 93 ? -2.235 2.224 -2.907 1.00 78.56 93 ARG A N 1
ATOM 773 C CA . ARG A 1 93 ? -2.943 3.423 -3.389 1.00 78.56 93 ARG A CA 1
ATOM 774 C C . ARG A 1 93 ? -4.416 3.400 -2.986 1.00 78.56 93 ARG A C 1
ATOM 776 O O . ARG A 1 93 ? -4.963 4.437 -2.624 1.00 78.56 93 ARG A O 1
ATOM 783 N N . TRP A 1 94 ? -5.025 2.221 -3.052 1.00 77.69 94 TRP A N 1
ATOM 784 C CA . TRP A 1 94 ? -6.413 1.979 -2.661 1.00 77.69 94 TRP A CA 1
ATOM 785 C C . TRP A 1 94 ? -6.550 1.521 -1.203 1.00 77.69 94 TRP A C 1
ATOM 787 O O . TRP A 1 94 ? -7.651 1.206 -0.751 1.00 77.69 94 TRP A O 1
ATOM 797 N N . ASP A 1 95 ? -5.449 1.512 -0.445 1.00 75.06 95 ASP A N 1
ATOM 798 C CA . ASP A 1 95 ? -5.451 1.212 0.978 1.00 75.06 95 ASP A CA 1
ATOM 799 C C . ASP A 1 95 ? -5.944 2.444 1.736 1.00 75.06 95 ASP A C 1
ATOM 801 O O . ASP A 1 95 ? -5.196 3.274 2.260 1.00 75.06 95 ASP A O 1
ATOM 805 N N . TYR A 1 96 ? -7.264 2.579 1.765 1.00 64.88 96 TYR A N 1
ATOM 806 C CA . TYR A 1 96 ? -7.946 3.599 2.542 1.00 64.88 96 TYR A CA 1
ATOM 807 C C . TYR A 1 96 ? -8.014 3.256 4.033 1.00 64.88 96 TYR A C 1
ATOM 809 O O . TYR A 1 96 ? -8.678 3.985 4.761 1.00 64.88 96 TYR A O 1
ATOM 817 N N . SER A 1 97 ? -7.348 2.201 4.526 1.00 67.50 97 SER A N 1
ATOM 818 C CA . SER A 1 97 ? -7.391 1.808 5.948 1.00 67.50 97 SER A CA 1
ATOM 819 C C . SER A 1 97 ? -7.053 2.966 6.892 1.00 67.50 97 SER A C 1
ATOM 821 O O . SER A 1 97 ? -7.752 3.187 7.877 1.00 67.50 97 SER A O 1
ATOM 823 N N . ARG A 1 98 ? -6.050 3.785 6.546 1.00 63.66 98 ARG A N 1
ATOM 824 C CA . ARG A 1 98 ? -5.679 4.984 7.317 1.00 63.66 98 ARG A CA 1
ATOM 825 C C . ARG A 1 98 ? -6.719 6.106 7.244 1.00 63.66 98 ARG A C 1
ATOM 827 O O . ARG A 1 98 ? -6.865 6.846 8.212 1.00 63.66 98 ARG A O 1
ATOM 834 N N . ARG A 1 99 ? -7.451 6.224 6.127 1.00 60.97 99 ARG A N 1
ATOM 835 C CA . ARG A 1 99 ? -8.561 7.187 5.949 1.00 60.97 99 ARG A CA 1
ATOM 836 C C . ARG A 1 99 ? -9.883 6.674 6.524 1.00 60.97 99 ARG A C 1
ATOM 838 O O . ARG A 1 99 ? -10.778 7.463 6.786 1.00 60.97 99 ARG A O 1
ATOM 845 N N . ARG A 1 100 ? -9.973 5.372 6.812 1.00 56.69 100 ARG A N 1
ATOM 846 C CA . ARG A 1 100 ? -11.078 4.718 7.527 1.00 56.69 100 ARG A CA 1
ATOM 847 C C . ARG A 1 100 ? -11.109 5.037 9.031 1.00 56.69 100 ARG A C 1
ATOM 849 O O . ARG A 1 100 ? -11.894 4.441 9.752 1.00 56.69 100 ARG A O 1
ATOM 856 N N . ARG A 1 101 ? -10.301 6.003 9.494 1.00 55.72 101 ARG A N 1
ATOM 857 C CA . ARG A 1 101 ? -10.437 6.678 10.799 1.00 55.72 101 ARG A CA 1
ATOM 858 C C . ARG A 1 101 ? -11.586 7.710 10.832 1.00 55.72 101 ARG A C 1
ATOM 860 O O . ARG A 1 101 ? -11.615 8.547 11.725 1.00 55.72 101 ARG A O 1
ATOM 867 N N . GLY A 1 102 ? -12.516 7.682 9.871 1.00 62.69 102 GLY A N 1
ATOM 868 C CA . GLY A 1 102 ? -13.849 8.280 10.049 1.00 62.69 102 GLY A CA 1
ATOM 869 C C . GLY A 1 102 ? -14.647 7.488 11.094 1.00 62.69 102 GLY A C 1
ATOM 870 O O . GLY A 1 102 ? -14.296 6.332 11.343 1.00 62.69 102 GLY A O 1
ATOM 871 N N . PRO A 1 103 ? -15.663 8.079 11.750 1.00 59.94 103 PRO A N 1
ATOM 872 C CA . PRO A 1 103 ? -16.206 7.538 12.984 1.00 59.94 103 PRO A CA 1
A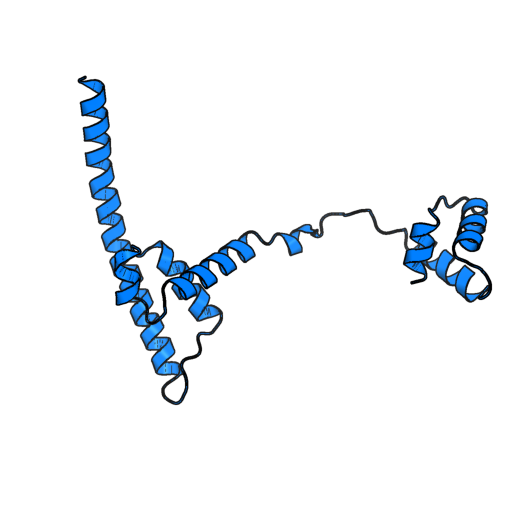TOM 873 C C . PRO A 1 103 ? -16.826 6.172 12.702 1.00 59.94 103 PRO A C 1
ATOM 875 O O . PRO A 1 103 ? -17.853 6.052 12.038 1.00 59.94 103 PRO A O 1
ATOM 878 N N . GLY A 1 104 ? -16.191 5.124 13.227 1.00 71.44 104 GLY A N 1
ATOM 879 C CA . GLY A 1 104 ? -16.913 3.899 13.536 1.00 71.44 104 GLY A CA 1
ATOM 880 C C . GLY A 1 104 ? -17.974 4.189 14.603 1.00 71.44 104 GLY A C 1
ATOM 881 O O . GLY A 1 104 ? -18.300 5.343 14.887 1.00 71.44 104 GLY A O 1
ATOM 882 N N . ARG A 1 105 ? -18.491 3.148 15.260 1.00 68.94 105 ARG A N 1
ATOM 883 C CA . ARG A 1 105 ? -19.334 3.342 16.448 1.00 68.94 105 ARG A CA 1
ATOM 884 C C . ARG A 1 105 ? -18.644 4.348 17.387 1.00 68.94 105 ARG A C 1
ATOM 886 O O . ARG A 1 105 ? -17.484 4.100 17.733 1.00 68.94 105 ARG A O 1
ATOM 893 N N . PRO A 1 106 ? -19.297 5.466 17.763 1.00 73.12 106 PRO A N 1
ATOM 894 C CA . PRO A 1 106 ? -18.681 6.439 18.647 1.00 73.12 106 PRO A CA 1
ATOM 895 C C . PRO A 1 106 ? -18.203 5.709 19.906 1.00 73.12 106 PRO A C 1
ATOM 897 O O . PRO A 1 106 ? -18.940 4.867 20.436 1.00 73.12 106 PRO A O 1
ATOM 900 N N . PRO A 1 107 ? -16.957 5.952 20.344 1.00 73.69 107 PRO A N 1
ATOM 901 C CA . PRO A 1 107 ? -16.431 5.287 21.522 1.00 73.69 107 PRO A CA 1
ATOM 902 C C . PRO A 1 107 ? -17.334 5.594 22.718 1.00 73.69 107 PRO A C 1
ATOM 904 O O . PRO A 1 107 ? -17.844 6.708 22.849 1.00 73.69 107 PRO A O 1
ATOM 907 N N . THR A 1 108 ? -17.531 4.608 23.595 1.00 79.31 108 THR A N 1
ATOM 908 C CA . THR A 1 108 ? -18.266 4.808 24.850 1.00 79.31 108 THR A CA 1
ATOM 909 C C . THR A 1 108 ? -17.681 6.009 25.588 1.00 79.31 108 THR A C 1
ATOM 911 O O . THR A 1 108 ? -16.458 6.112 25.721 1.00 79.31 108 THR A O 1
ATOM 914 N N . GLN A 1 109 ? -18.542 6.913 26.066 1.00 86.56 109 GLN A N 1
ATOM 915 C CA . GLN A 1 109 ? -18.114 8.129 26.753 1.00 86.56 109 GLN A CA 1
ATOM 916 C C . GLN A 1 109 ? -17.102 7.806 27.862 1.00 86.56 109 GLN A C 1
ATOM 918 O O . GLN A 1 109 ? -17.317 6.911 28.686 1.00 86.56 109 GLN A O 1
ATOM 923 N N . ALA A 1 110 ? -15.999 8.558 27.901 1.00 88.38 110 ALA A N 1
ATOM 924 C CA . ALA A 1 110 ? -14.899 8.317 28.834 1.00 88.38 110 ALA A CA 1
ATOM 925 C C . ALA A 1 110 ? -15.349 8.357 30.304 1.00 88.38 110 ALA A C 1
ATOM 927 O O . ALA A 1 110 ? -14.818 7.611 31.126 1.00 88.38 110 ALA A O 1
ATOM 928 N N . ALA A 1 111 ? -16.350 9.186 30.622 1.00 89.25 111 ALA A N 1
ATOM 929 C CA . ALA A 1 111 ? -16.964 9.250 31.945 1.00 89.25 111 ALA A CA 1
ATOM 930 C C . ALA A 1 111 ? -17.549 7.894 32.362 1.00 89.25 111 ALA A C 1
ATOM 932 O O . ALA A 1 111 ? -17.264 7.408 33.456 1.00 89.25 111 ALA A O 1
ATOM 933 N N . ILE A 1 112 ? -18.277 7.230 31.461 1.00 89.44 112 ILE A N 1
ATOM 934 C CA . ILE A 1 112 ? -18.901 5.951 31.781 1.00 89.44 112 ILE A CA 1
ATOM 935 C C . ILE A 1 112 ? -17.868 4.825 31.836 1.00 89.44 112 ILE A C 1
ATOM 937 O O . ILE A 1 112 ? -17.931 3.974 32.720 1.00 89.44 112 ILE A O 1
ATOM 941 N N . LYS A 1 113 ? -16.848 4.852 30.968 1.00 91.44 113 LYS A N 1
ATOM 942 C CA . LYS A 1 113 ? -15.723 3.908 31.062 1.00 91.44 113 LYS A CA 1
ATOM 943 C C . LYS A 1 113 ? -15.008 4.021 32.415 1.00 91.44 113 LYS A C 1
ATOM 945 O O . LYS A 1 113 ? -14.715 3.002 33.035 1.00 91.44 113 LYS A O 1
ATOM 950 N N . LYS A 1 114 ? -14.763 5.245 32.899 1.00 92.94 114 LYS A N 1
ATOM 951 C CA . LYS A 1 114 ? -14.180 5.485 34.231 1.00 92.94 114 LYS A CA 1
ATOM 952 C C . LYS A 1 114 ? -15.081 4.961 35.349 1.00 92.94 114 LYS A C 1
ATOM 954 O O . LYS A 1 114 ? -14.566 4.362 36.287 1.00 92.94 114 LYS A O 1
ATOM 959 N N . LEU A 1 115 ? -16.395 5.153 35.238 1.00 92.19 115 LEU A N 1
ATOM 960 C CA . LEU A 1 115 ? -17.359 4.654 36.219 1.00 92.19 115 LEU A CA 1
ATOM 961 C C . LEU A 1 115 ? -17.383 3.119 36.270 1.00 92.19 115 LEU A C 1
ATOM 963 O O . LEU A 1 115 ? -17.295 2.553 37.353 1.00 92.19 115 LEU A O 1
ATOM 967 N N . VAL A 1 116 ? -17.408 2.447 35.113 1.00 92.06 116 VAL A N 1
ATOM 968 C CA . VAL A 1 116 ? -17.322 0.977 35.013 1.00 92.06 116 VAL A CA 1
ATOM 969 C C . VAL A 1 116 ? -16.058 0.455 35.699 1.00 92.06 116 VAL A C 1
ATOM 971 O O . VAL A 1 116 ? -16.133 -0.456 36.519 1.00 92.06 116 VAL A O 1
ATOM 974 N N . LEU A 1 117 ? -14.899 1.048 35.390 1.00 93.31 117 LEU A N 1
ATOM 975 C CA . LEU A 1 117 ? -13.616 0.633 35.965 1.00 93.31 117 LEU A CA 1
ATOM 976 C C . LEU A 1 117 ? -13.538 0.905 37.471 1.00 93.31 117 LEU A C 1
ATOM 978 O O . LEU A 1 117 ? -12.961 0.106 38.204 1.00 93.31 117 LEU A O 1
ATOM 982 N N . ARG A 1 118 ? -14.134 2.006 37.944 1.00 93.50 118 ARG A N 1
ATOM 983 C CA . ARG A 1 118 ? -14.232 2.315 39.374 1.00 93.50 118 ARG A CA 1
ATOM 984 C C . ARG A 1 118 ? -15.082 1.274 40.103 1.00 93.50 118 ARG A C 1
ATOM 986 O O . ARG A 1 118 ? -14.591 0.678 41.053 1.00 93.50 118 ARG A O 1
ATOM 993 N N . LEU A 1 119 ? -16.290 0.989 39.608 1.00 91.69 119 LEU A N 1
ATOM 994 C CA . LEU A 1 119 ? -17.196 0.000 40.206 1.00 91.69 119 LEU A CA 1
ATOM 995 C C . LEU A 1 119 ? -16.580 -1.402 40.244 1.00 91.69 119 LEU A C 1
ATOM 997 O O . LEU A 1 119 ? -16.699 -2.093 41.252 1.00 91.69 119 LEU A O 1
ATOM 1001 N N . ALA A 1 120 ? -15.887 -1.804 39.175 1.00 92.44 120 ALA A N 1
ATOM 1002 C CA . ALA A 1 120 ? -15.184 -3.084 39.122 1.00 92.44 120 ALA A CA 1
ATOM 1003 C C . ALA A 1 120 ? -14.012 -3.160 40.113 1.00 92.44 120 ALA A C 1
ATOM 1005 O O . ALA A 1 120 ? -13.752 -4.217 40.682 1.00 92.44 120 ALA A O 1
ATOM 1006 N N . ARG A 1 121 ? -13.309 -2.041 40.336 1.00 93.06 121 ARG A N 1
ATOM 1007 C CA . ARG A 1 121 ? -12.186 -1.969 41.278 1.00 93.06 121 ARG A CA 1
ATOM 1008 C C . ARG A 1 121 ? -12.647 -1.961 42.733 1.00 93.06 121 ARG A C 1
ATOM 1010 O O . ARG A 1 121 ? -12.032 -2.624 43.558 1.00 93.06 121 ARG A O 1
ATOM 1017 N N . GLU A 1 122 ? -13.710 -1.224 43.035 1.00 93.62 122 GLU A N 1
ATOM 1018 C CA . GLU A 1 122 ? -14.306 -1.157 44.374 1.00 93.62 122 GLU A CA 1
ATOM 1019 C C . GLU A 1 122 ? -15.017 -2.467 44.744 1.00 93.62 122 GLU A C 1
ATOM 1021 O O . GLU A 1 122 ? -15.071 -2.828 45.916 1.00 93.62 122 GLU A O 1
ATOM 1026 N N . ASN A 1 123 ? -15.508 -3.219 43.751 1.00 90.50 123 ASN A N 1
ATOM 1027 C CA . ASN A 1 123 ? -16.266 -4.450 43.963 1.00 90.50 123 ASN A CA 1
ATOM 1028 C C . ASN A 1 123 ? -15.743 -5.600 43.089 1.00 90.50 123 ASN A C 1
ATOM 1030 O O . ASN A 1 123 ? -16.383 -6.018 42.124 1.00 90.50 123 ASN A O 1
ATOM 1034 N N . SER A 1 124 ? -14.601 -6.173 43.471 1.00 86.31 124 SER A N 1
ATOM 1035 C CA . SER A 1 124 ? -13.911 -7.235 42.715 1.00 86.31 124 SER A CA 1
ATOM 1036 C C . SER A 1 124 ? -14.728 -8.516 42.490 1.00 86.31 124 SER A C 1
ATOM 1038 O O . SER A 1 124 ? -14.446 -9.275 41.566 1.00 86.31 124 SER A O 1
ATOM 1040 N N . ARG A 1 125 ? -15.761 -8.766 43.307 1.00 90.31 125 ARG A N 1
ATOM 1041 C CA . ARG A 1 125 ? -16.677 -9.914 43.159 1.00 90.31 125 ARG A CA 1
ATOM 1042 C C . ARG A 1 125 ? -17.793 -9.678 42.136 1.00 90.31 125 ARG A C 1
ATOM 1044 O O . ARG A 1 125 ? -18.546 -10.602 41.835 1.00 90.31 125 ARG A O 1
ATOM 1051 N N . TRP A 1 126 ? -17.970 -8.453 41.642 1.00 91.56 126 TRP A N 1
ATOM 1052 C CA . TRP A 1 126 ? -19.074 -8.134 40.742 1.00 91.56 126 TRP A CA 1
ATOM 1053 C C . TRP A 1 126 ? -18.758 -8.534 39.302 1.00 91.56 126 TRP A C 1
ATOM 1055 O O . TRP A 1 126 ? -17.781 -8.096 38.703 1.00 91.56 126 TRP A O 1
ATOM 1065 N N . GLY A 1 127 ? -19.643 -9.337 38.710 1.00 90.19 127 GLY A N 1
ATOM 1066 C CA . GLY A 1 127 ? -19.597 -9.645 37.283 1.00 90.19 127 GLY A CA 1
ATOM 1067 C C . GLY A 1 127 ? -20.110 -8.492 36.411 1.00 90.19 127 GLY A C 1
ATOM 1068 O O . GLY A 1 127 ? -20.892 -7.647 36.851 1.00 90.19 127 GLY A O 1
ATOM 1069 N N . HIS A 1 128 ? -19.750 -8.509 35.125 1.00 91.44 128 HIS A N 1
ATOM 1070 C CA . HIS A 1 128 ? -20.142 -7.494 34.134 1.00 91.44 128 HIS A CA 1
ATOM 1071 C C . HIS A 1 128 ? -21.665 -7.251 34.047 1.00 91.44 128 HIS A C 1
ATOM 1073 O O . HIS A 1 128 ? -22.089 -6.108 33.884 1.00 91.44 128 HIS A O 1
ATOM 1079 N N . ARG A 1 129 ? -22.508 -8.286 34.219 1.00 92.00 129 ARG A N 1
ATOM 1080 C CA . ARG A 1 129 ? -23.977 -8.128 34.288 1.00 92.00 129 ARG A CA 1
ATOM 1081 C C . ARG A 1 129 ? -24.436 -7.370 35.537 1.00 92.00 129 ARG A C 1
ATOM 1083 O O . ARG A 1 129 ? -25.373 -6.585 35.454 1.00 92.00 129 ARG A O 1
ATOM 1090 N N . ARG A 1 130 ? -23.776 -7.576 36.684 1.00 92.88 130 ARG A N 1
ATOM 1091 C CA . ARG A 1 130 ? -24.117 -6.877 37.932 1.00 92.88 130 ARG A CA 1
ATOM 1092 C C . ARG A 1 130 ? -23.759 -5.396 37.837 1.00 92.88 130 ARG A C 1
ATOM 1094 O O . ARG A 1 130 ? -24.594 -4.558 38.148 1.00 92.88 130 ARG A O 1
ATOM 1101 N N . ILE A 1 131 ? -22.573 -5.088 37.311 1.00 92.00 131 ILE A N 1
ATOM 1102 C CA . ILE A 1 131 ? -22.130 -3.709 37.052 1.00 92.00 131 ILE A CA 1
ATOM 1103 C C . ILE A 1 131 ? -23.071 -3.011 36.059 1.00 92.00 131 ILE A C 1
ATOM 1105 O O . ILE A 1 131 ? -23.425 -1.854 36.259 1.00 92.00 131 ILE A O 1
ATOM 1109 N N . GLN A 1 132 ? -23.529 -3.712 35.016 1.00 93.94 132 GLN A N 1
ATOM 1110 C CA . GLN A 1 132 ? -24.510 -3.168 34.076 1.00 93.94 132 GLN A CA 1
ATOM 1111 C C . GLN A 1 132 ? -25.849 -2.827 34.750 1.00 93.94 132 GLN A C 1
ATOM 1113 O O . GLN A 1 132 ? -26.413 -1.775 34.458 1.00 93.94 132 GLN A O 1
ATOM 1118 N N . GLY A 1 133 ? -26.329 -3.669 35.668 1.00 93.25 133 GLY A N 1
ATOM 1119 C CA . GLY A 1 133 ? -27.544 -3.396 36.438 1.00 93.25 133 GLY A CA 1
ATOM 1120 C C . GLY A 1 133 ? -27.426 -2.144 37.312 1.00 93.25 133 GLY A C 1
ATOM 1121 O O . GLY A 1 133 ? -28.345 -1.328 37.335 1.00 93.25 133 GLY A O 1
ATOM 1122 N N . GLU A 1 134 ? -26.282 -1.943 37.973 1.00 93.38 134 GLU A N 1
ATOM 1123 C CA . GLU A 1 134 ? -26.037 -0.726 38.764 1.00 93.38 134 GLU A CA 1
ATOM 1124 C C . GLU A 1 134 ? -25.916 0.522 37.876 1.00 93.38 134 GLU A C 1
ATOM 1126 O O . GLU A 1 134 ? -26.452 1.577 38.202 1.00 93.38 134 GLU A O 1
ATOM 1131 N N . LEU A 1 135 ? -25.295 0.409 36.699 1.00 91.88 135 LEU A N 1
ATOM 1132 C CA . LEU A 1 135 ? -25.246 1.511 35.731 1.00 91.88 135 LEU A CA 1
ATOM 1133 C C . LEU A 1 135 ? -26.635 1.885 35.201 1.00 91.88 135 LEU A C 1
ATOM 1135 O O . LEU A 1 135 ? -26.930 3.070 35.052 1.00 91.88 135 LEU A O 1
ATOM 1139 N N . ALA A 1 136 ? -27.503 0.897 34.969 1.00 92.19 136 ALA A N 1
ATOM 1140 C CA . ALA A 1 136 ? -28.887 1.141 34.578 1.00 92.19 136 ALA A CA 1
ATOM 1141 C C . ALA A 1 136 ? -29.665 1.881 35.680 1.00 92.19 136 ALA A C 1
ATOM 1143 O O . ALA A 1 136 ? -30.424 2.799 35.373 1.00 92.19 136 ALA A O 1
ATOM 1144 N N . ARG A 1 137 ? -29.422 1.553 36.960 1.00 89.44 137 ARG A N 1
ATOM 1145 C CA . ARG A 1 137 ? -29.988 2.284 38.111 1.00 89.44 137 ARG A CA 1
ATOM 1146 C C . ARG A 1 137 ? -29.504 3.732 38.194 1.00 89.44 137 ARG A C 1
ATOM 1148 O O . ARG A 1 137 ? -30.271 4.601 38.583 1.00 89.44 137 ARG A O 1
ATOM 1155 N N . LEU A 1 138 ? -28.266 3.999 37.783 1.00 90.56 138 LEU A N 1
ATOM 1156 C CA . LEU A 1 138 ? -27.686 5.346 37.695 1.00 90.56 138 LEU A CA 1
ATOM 1157 C C . LEU A 1 138 ? -28.111 6.118 36.427 1.00 90.56 138 LEU A C 1
ATOM 1159 O O . LEU A 1 138 ? -27.548 7.172 36.131 1.00 90.56 138 LEU A O 1
ATOM 1163 N N . GLY A 1 139 ? -29.071 5.598 35.653 1.00 89.44 139 GLY A N 1
ATOM 1164 C CA . GLY A 1 139 ? -29.583 6.246 34.444 1.00 89.44 139 GLY A CA 1
ATOM 1165 C C . GLY A 1 139 ? -28.638 6.179 33.240 1.00 89.44 139 GLY A C 1
ATOM 1166 O O . GLY A 1 139 ? -28.791 6.958 32.304 1.00 89.44 139 GLY A O 1
ATOM 1167 N N . GLN A 1 140 ? -27.656 5.269 33.245 1.00 87.25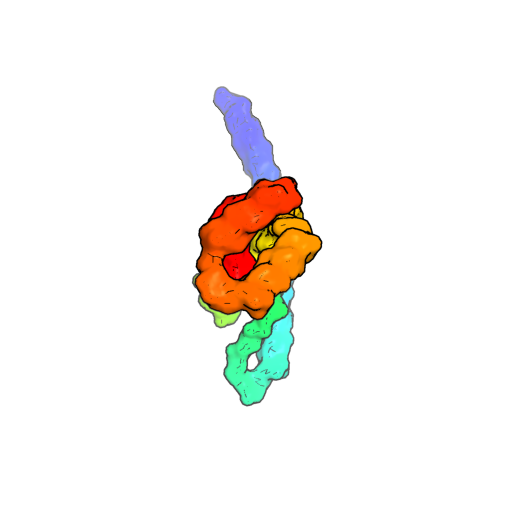 140 GLN A N 1
ATOM 1168 C CA . GLN A 1 140 ? -26.692 5.085 32.155 1.00 87.25 140 GLN A CA 1
ATOM 1169 C C . GLN A 1 140 ? -27.017 3.807 31.357 1.00 87.25 140 GLN A C 1
ATOM 1171 O O . GLN A 1 140 ? -26.554 2.719 31.717 1.00 87.25 140 GLN A O 1
ATOM 1176 N N . PRO A 1 141 ? -27.807 3.891 30.265 1.00 83.44 141 PRO A N 1
ATOM 1177 C CA . PRO A 1 141 ? -28.214 2.721 29.494 1.00 83.44 141 PRO A CA 1
ATOM 1178 C C . PRO A 1 141 ? -27.046 2.178 28.659 1.00 83.44 141 PRO A C 1
ATOM 1180 O O . PRO A 1 141 ? -26.722 2.687 27.585 1.00 83.44 141 PRO A O 1
ATOM 1183 N N . ILE A 1 142 ? -26.401 1.117 29.149 1.00 88.00 142 ILE A N 1
ATOM 1184 C CA . ILE A 1 142 ? -25.310 0.419 28.457 1.00 88.00 142 ILE A CA 1
ATOM 1185 C C . ILE A 1 142 ? -25.596 -1.079 28.376 1.00 88.00 142 ILE A C 1
ATOM 1187 O O . ILE A 1 142 ? -26.093 -1.697 29.318 1.00 88.00 142 ILE A O 1
ATOM 1191 N N . ALA A 1 143 ? -25.244 -1.678 27.237 1.00 89.81 143 ALA A N 1
ATOM 1192 C CA . ALA A 1 143 ? -25.313 -3.119 27.036 1.00 89.81 143 ALA A CA 1
ATOM 1193 C C . ALA A 1 143 ? -24.251 -3.859 27.867 1.00 89.81 143 ALA A C 1
ATOM 1195 O O . ALA A 1 143 ? -23.094 -3.440 27.938 1.00 89.81 143 ALA A O 1
ATOM 1196 N N . ALA A 1 144 ? -24.609 -5.019 28.424 1.00 90.12 144 ALA A N 1
ATOM 1197 C CA . ALA A 1 144 ? -23.685 -5.843 29.210 1.00 90.12 144 ALA A CA 1
ATOM 1198 C C . ALA A 1 144 ? -22.431 -6.270 28.415 1.00 90.12 144 ALA A C 1
ATOM 1200 O O . ALA A 1 144 ? -21.357 -6.415 28.996 1.00 90.12 144 ALA A O 1
ATOM 1201 N N . SER A 1 145 ? -22.543 -6.402 27.088 1.00 91.19 145 SER A N 1
ATOM 1202 C CA . SER A 1 145 ? -21.419 -6.675 26.182 1.00 91.19 145 SER A CA 1
ATOM 1203 C C . SER A 1 145 ? -20.399 -5.534 26.133 1.00 91.19 145 SER A C 1
ATOM 1205 O O . SER A 1 145 ? -19.198 -5.787 26.111 1.00 91.19 145 SER A O 1
ATOM 1207 N N . THR A 1 146 ? -20.853 -4.278 26.190 1.00 88.88 146 THR A N 1
ATOM 1208 C CA . THR A 1 146 ? -19.967 -3.108 26.263 1.00 88.88 146 THR A CA 1
ATOM 1209 C C . THR A 1 146 ? -19.217 -3.073 27.594 1.00 88.88 146 THR A C 1
ATOM 1211 O O . THR A 1 146 ? -18.039 -2.735 27.616 1.00 88.88 146 THR A O 1
ATOM 1214 N N . VAL A 1 147 ? -19.870 -3.441 28.703 1.00 91.06 147 VAL A N 1
ATOM 1215 C CA . VAL A 1 147 ? -19.210 -3.550 30.017 1.00 91.06 147 VAL A CA 1
ATOM 1216 C C . VAL A 1 147 ? -18.162 -4.662 29.993 1.00 91.06 147 VAL A C 1
ATOM 1218 O O . VAL A 1 147 ? -17.040 -4.448 30.437 1.00 91.06 147 VAL A O 1
ATOM 1221 N N . TRP A 1 148 ? -18.488 -5.819 29.412 1.00 91.06 148 TRP A N 1
ATOM 1222 C CA . TRP A 1 148 ? -17.538 -6.919 29.249 1.00 91.06 148 TRP A CA 1
ATOM 1223 C C . TRP A 1 148 ? -16.290 -6.503 28.452 1.00 91.06 148 TRP A C 1
ATOM 1225 O O . TRP A 1 148 ? -15.183 -6.755 28.918 1.00 91.06 148 TRP A O 1
ATOM 1235 N N . GLN A 1 149 ? -16.470 -5.783 27.337 1.00 90.69 149 GLN A N 1
ATOM 1236 C CA . GLN A 1 149 ? -15.387 -5.247 26.495 1.00 90.69 149 GLN A CA 1
ATOM 1237 C C . GLN A 1 149 ? -14.563 -4.131 27.173 1.00 90.69 149 GLN A C 1
ATOM 1239 O O . GLN A 1 149 ? -13.493 -3.768 26.701 1.00 90.69 149 GLN A O 1
ATOM 1244 N N . ILE A 1 150 ? -15.073 -3.511 28.241 1.00 89.00 150 ILE A N 1
ATOM 1245 C CA . ILE A 1 150 ? -14.304 -2.537 29.034 1.00 89.00 150 ILE A CA 1
ATOM 1246 C C . ILE A 1 150 ? -13.441 -3.247 30.084 1.00 89.00 150 ILE A C 1
ATOM 1248 O O . ILE A 1 150 ? -12.402 -2.709 30.465 1.00 89.00 150 ILE A O 1
ATOM 1252 N N . LEU A 1 151 ? -13.888 -4.409 30.569 1.00 87.50 151 LEU A N 1
ATOM 1253 C CA . LEU A 1 151 ? -13.223 -5.177 31.622 1.00 87.50 151 LEU A CA 1
ATOM 1254 C C . LEU A 1 151 ? -12.163 -6.160 31.094 1.00 87.50 151 LEU A C 1
ATOM 1256 O O . LEU A 1 151 ? -11.280 -6.521 31.868 1.00 87.50 151 LEU A O 1
ATOM 1260 N N . HIS A 1 152 ? -12.259 -6.581 29.828 1.00 85.25 152 HIS A N 1
ATOM 1261 C CA . HIS A 1 152 ? -11.295 -7.443 29.124 1.00 85.25 152 HIS A CA 1
ATOM 1262 C C . HIS A 1 152 ? -10.622 -6.661 27.997 1.00 85.25 152 HIS A C 1
ATOM 1264 O O . HIS A 1 152 ? -9.401 -6.841 27.806 1.00 85.25 152 HIS A O 1
#

Secondary structure (DSSP, 8-state):
-HHHHHHHHHHHHHHHHHHHHHHHHHHHHHHHHHHHHHHHHHHTTTS-----HHHHHHHHHHTTTS-GGGHHHH-SS-HHHHHHHHHHHHHHHT-GGGTT-S-SSPPPPHHHHHHHHHHHHH-TT--HHHHHHHHHHTT----HHHHHHHH-

Radius of gyration: 30.76 Å; chains: 1; bounding box: 60×22×90 Å